Protein AF-A0A6A0GRH9-F1 (afdb_monomer_lite)

Secondary structure (DSSP, 8-state):
-PPP---TTS-------------------------SS---PEEEEEE--SB-TT-PBPPHHHHGGGPEEEEEEESS--TT--SSPPPPPPPHHHHHHHHHHHHHHT-----TT-TT---

Organism: Hyalella azteca (NCBI:txid294128)

Radius of gyration: 23.08 Å; chains: 1; bounding box: 55×37×60 Å

Foldseek 3Di:
DDDDDDDPVDDDDDDDDDDDDDDDDDDDDDDDDDDPDDDWDKDWDWDFDQADPVRDGDDCVVGVVRIDTFAIDTPDDDPVDGPPDDDDDDDPVVVVVLVVVCVVVVHDDDDPPPVPPDD

pLDDT: mean 77.91, std 14.98, range [30.14, 94.06]

Structure (mmCIF, N/CA/C/O backbone):
data_AF-A0A6A0GRH9-F1
#
_entry.id   AF-A0A6A0GRH9-F1
#
loop_
_atom_site.group_PDB
_atom_site.id
_atom_site.type_symbol
_atom_site.label_atom_id
_atom_site.label_alt_id
_atom_site.label_comp_id
_atom_site.label_asym_id
_atom_site.label_entity_id
_atom_site.label_seq_id
_atom_site.pdbx_PDB_ins_code
_atom_site.Cartn_x
_atom_site.Cartn_y
_atom_site.Cartn_z
_atom_site.occupancy
_atom_site.B_iso_or_equiv
_atom_site.auth_seq_id
_atom_site.auth_comp_id
_atom_site.auth_asym_id
_atom_site.auth_atom_id
_atom_site.pdbx_PDB_model_num
ATOM 1 N N . MET A 1 1 ? -30.351 -7.928 10.690 1.00 37.88 1 MET A N 1
ATOM 2 C CA . MET A 1 1 ? -29.432 -6.904 11.229 1.00 37.88 1 MET A CA 1
ATOM 3 C C . MET A 1 1 ? -29.734 -6.781 12.714 1.00 37.88 1 MET A C 1
ATOM 5 O O . MET A 1 1 ? -30.881 -6.512 13.039 1.00 37.88 1 MET A O 1
ATOM 9 N N . MET A 1 2 ? -28.786 -7.095 13.599 1.00 52.44 2 MET A N 1
ATOM 10 C CA . MET A 1 2 ? -28.968 -6.910 15.046 1.00 52.44 2 MET A CA 1
ATOM 11 C C . MET A 1 2 ? -28.495 -5.502 15.407 1.00 52.44 2 MET A C 1
ATOM 13 O O . MET A 1 2 ? -27.370 -5.138 15.073 1.00 52.44 2 MET A O 1
ATOM 17 N N . ALA A 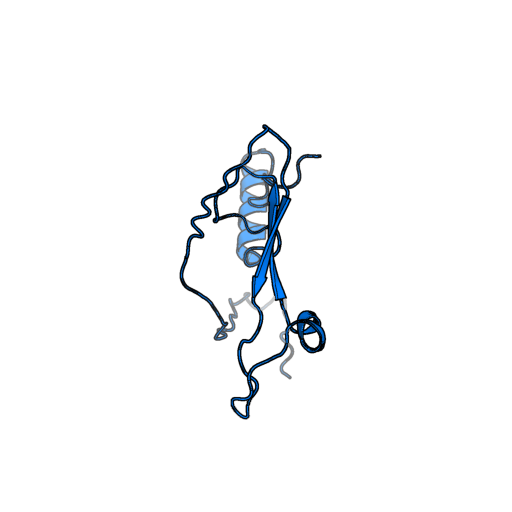1 3 ? -29.361 -4.710 16.036 1.00 66.44 3 ALA A N 1
ATOM 18 C CA . ALA A 1 3 ? -28.987 -3.431 16.626 1.00 66.44 3 ALA A CA 1
ATOM 19 C C . ALA A 1 3 ? -28.522 -3.679 18.065 1.00 66.44 3 ALA A C 1
ATOM 21 O O . ALA A 1 3 ? -29.178 -4.407 18.809 1.00 66.44 3 ALA A O 1
ATOM 22 N N . ILE A 1 4 ? -27.383 -3.100 18.439 1.00 77.88 4 ILE A N 1
ATOM 23 C CA . ILE A 1 4 ? -26.848 -3.175 19.800 1.00 77.88 4 ILE A CA 1
ATOM 24 C C . ILE A 1 4 ? -27.319 -1.921 20.540 1.00 77.88 4 ILE A C 1
ATOM 26 O O . ILE A 1 4 ? -27.151 -0.814 20.030 1.00 77.88 4 ILE A O 1
ATOM 30 N N . TYR A 1 5 ? -27.927 -2.097 21.714 1.00 75.50 5 TYR A N 1
ATOM 31 C CA . TYR A 1 5 ? -28.434 -1.009 22.551 1.00 75.50 5 TYR A CA 1
ATOM 32 C C . TYR A 1 5 ? -27.692 -1.003 23.889 1.00 75.50 5 TYR A C 1
ATOM 34 O O . TYR A 1 5 ? -27.514 -2.059 24.494 1.00 75.50 5 TYR A O 1
ATOM 42 N N . SER A 1 6 ? -27.262 0.177 24.336 1.00 80.25 6 SER A N 1
ATOM 43 C CA . SER A 1 6 ? -26.636 0.374 25.648 1.00 80.25 6 SER A CA 1
ATOM 44 C C . SER A 1 6 ? -27.658 0.953 26.630 1.00 80.25 6 SER A C 1
ATOM 46 O O . SER A 1 6 ? -28.493 1.773 26.248 1.00 80.25 6 SER A O 1
ATOM 48 N N . SER A 1 7 ? -27.616 0.520 27.888 1.00 84.06 7 SER A N 1
ATOM 49 C CA . SER A 1 7 ? -28.476 1.015 28.970 1.00 84.06 7 SER A CA 1
ATOM 50 C C . SER A 1 7 ? -27.679 1.115 30.265 1.00 84.06 7 SER A C 1
ATOM 52 O O . SER A 1 7 ? -26.839 0.256 30.514 1.00 84.06 7 SER A O 1
ATOM 54 N N . GLU A 1 8 ? -27.997 2.082 31.128 1.00 78.00 8 GLU A N 1
ATOM 55 C CA . GLU A 1 8 ? -27.267 2.346 32.385 1.00 78.00 8 GLU A CA 1
ATOM 56 C C . GLU A 1 8 ? -27.199 1.144 33.345 1.00 78.00 8 GLU A C 1
ATOM 58 O O . GLU A 1 8 ? -26.287 1.039 34.162 1.00 78.00 8 GLU A O 1
ATOM 63 N N . SER A 1 9 ? -28.145 0.209 33.239 1.00 79.25 9 SER A N 1
ATOM 64 C CA . SER A 1 9 ? -28.218 -1.001 34.061 1.00 79.25 9 SER A CA 1
ATOM 65 C C . SER A 1 9 ? -27.373 -2.174 33.545 1.00 79.25 9 SER A C 1
ATOM 67 O O . SER A 1 9 ? -27.315 -3.212 34.207 1.00 79.25 9 SER A O 1
ATOM 69 N N . VAL A 1 10 ? -26.718 -2.045 32.384 1.00 79.88 10 VAL A N 1
ATOM 70 C CA . VAL A 1 10 ? -25.959 -3.127 31.741 1.00 79.88 10 VAL A CA 1
ATOM 71 C C . VAL A 1 10 ? -24.519 -2.683 31.514 1.00 79.88 10 VAL A C 1
ATOM 73 O O . VAL A 1 10 ? -24.256 -1.626 30.951 1.00 79.88 10 VAL A O 1
ATOM 76 N N . LYS A 1 11 ? -23.570 -3.512 31.957 1.00 80.00 11 LYS A N 1
ATOM 77 C CA . LYS A 1 11 ? -22.143 -3.263 31.734 1.00 80.00 11 LYS A CA 1
ATOM 78 C C . LYS A 1 11 ? -21.806 -3.409 30.253 1.00 80.00 11 LYS A C 1
ATOM 80 O O . LYS A 1 11 ? -22.257 -4.356 29.610 1.00 80.00 11 LYS A O 1
ATOM 85 N N . GLU A 1 12 ? -20.971 -2.508 29.748 1.00 81.06 12 GLU A N 1
ATOM 86 C CA . GLU A 1 12 ? -20.422 -2.618 28.400 1.00 81.06 12 GLU A CA 1
ATOM 87 C C . GLU A 1 12 ? -19.617 -3.913 28.238 1.00 81.06 12 GLU A C 1
ATOM 89 O O . GLU A 1 12 ? -18.907 -4.352 29.148 1.00 81.06 12 GLU A O 1
ATOM 94 N N . VAL A 1 13 ? -19.739 -4.524 27.060 1.00 85.62 13 VAL A N 1
ATOM 95 C CA . VAL A 1 13 ? -19.015 -5.737 26.677 1.00 85.62 13 VAL A CA 1
ATOM 96 C C . VAL A 1 13 ? -18.233 -5.478 25.396 1.00 85.62 13 VAL A C 1
ATOM 98 O O . VAL A 1 13 ? -18.746 -4.867 24.458 1.00 85.62 13 VAL A O 1
ATOM 101 N N . ASP A 1 14 ? -16.989 -5.953 25.350 1.00 84.44 14 ASP A N 1
ATOM 102 C CA . ASP A 1 14 ? -16.162 -5.854 24.149 1.00 84.44 14 ASP A CA 1
ATOM 103 C C . ASP A 1 14 ? -16.725 -6.794 23.067 1.00 84.44 14 ASP A C 1
ATOM 105 O O . ASP A 1 14 ? -16.716 -8.018 23.214 1.00 84.44 14 ASP A O 1
ATOM 109 N N . LEU A 1 15 ? -17.192 -6.218 21.958 1.00 84.94 15 LEU A N 1
ATOM 110 C CA . LEU A 1 15 ? -17.623 -6.948 20.767 1.00 84.94 15 LEU A CA 1
ATOM 111 C C . LEU A 1 15 ? -16.652 -6.661 19.624 1.00 84.94 15 LEU A C 1
ATOM 113 O O . LEU A 1 15 ? -16.449 -5.510 19.239 1.00 84.94 15 LEU A O 1
ATOM 117 N N . THR A 1 16 ? -16.052 -7.714 19.069 1.00 88.81 16 THR A N 1
ATOM 118 C CA . THR A 1 16 ? -15.108 -7.613 17.952 1.00 88.81 16 THR A CA 1
ATOM 119 C C . THR A 1 16 ? -15.563 -8.471 16.778 1.00 88.81 16 THR A C 1
ATOM 121 O O . THR A 1 16 ? -16.228 -9.492 16.947 1.00 88.81 16 THR A O 1
ATOM 124 N N . ALA A 1 17 ? -15.209 -8.043 15.568 1.00 89.88 17 ALA A N 1
ATOM 125 C CA . ALA A 1 17 ? -15.397 -8.816 14.349 1.00 89.88 17 ALA A CA 1
ATOM 126 C C . ALA A 1 17 ? -14.024 -9.140 13.754 1.00 89.88 17 ALA A C 1
ATOM 128 O O . ALA A 1 17 ? -13.178 -8.255 13.627 1.00 89.88 17 ALA A O 1
ATOM 129 N N . SER A 1 18 ? -13.812 -10.402 13.384 1.00 91.19 18 SER A N 1
ATOM 130 C CA . SER A 1 18 ? -12.610 -10.832 12.671 1.00 91.19 18 SER A CA 1
ATOM 131 C C . SER A 1 18 ? -12.926 -10.986 11.189 1.00 91.19 18 SER A C 1
ATOM 133 O O . SER A 1 18 ? -13.896 -11.650 10.823 1.00 91.19 18 SER A O 1
ATOM 135 N N . VAL A 1 19 ? -12.120 -10.351 10.341 1.00 92.75 19 VAL A N 1
ATOM 136 C CA . VAL A 1 19 ? -12.266 -10.392 8.884 1.00 92.75 19 VAL A CA 1
ATOM 137 C C . VAL A 1 19 ? -10.927 -10.732 8.244 1.00 92.75 19 VAL A C 1
ATOM 139 O O . VAL A 1 19 ? -9.891 -10.173 8.604 1.00 92.75 19 VAL A O 1
ATOM 142 N N . SER A 1 20 ? -10.938 -11.639 7.271 1.00 94.06 20 SER A N 1
ATOM 143 C CA . SER A 1 20 ? -9.760 -11.905 6.448 1.00 94.06 20 SER A CA 1
ATOM 144 C C . SER A 1 20 ? -9.554 -10.749 5.471 1.00 94.06 20 SER A C 1
ATOM 146 O O . SER A 1 20 ? -10.459 -10.408 4.710 1.00 94.06 20 SER A O 1
ATOM 148 N N . ARG A 1 21 ? -8.366 -10.139 5.492 1.00 91.88 21 ARG A N 1
ATOM 149 C CA . ARG A 1 21 ? -7.994 -9.019 4.615 1.00 91.88 21 ARG A CA 1
ATOM 150 C C . ARG A 1 21 ? -6.800 -9.411 3.759 1.00 91.88 21 ARG A C 1
ATOM 152 O O . ARG A 1 21 ? -5.934 -10.164 4.200 1.00 91.88 21 ARG A O 1
ATOM 159 N N . LEU A 1 22 ? -6.769 -8.903 2.531 1.00 91.81 22 LEU A N 1
ATOM 160 C CA . LEU A 1 22 ? -5.621 -9.076 1.650 1.00 91.81 22 LEU A CA 1
ATOM 161 C C . LEU A 1 22 ? -4.416 -8.326 2.232 1.00 91.81 22 LEU A C 1
ATOM 163 O O . LEU A 1 22 ? -4.547 -7.178 2.648 1.00 91.81 22 LEU A O 1
ATOM 167 N N . SER A 1 23 ? -3.258 -8.978 2.238 1.00 89.00 23 SER A N 1
ATOM 168 C CA . SER A 1 23 ? -1.982 -8.405 2.662 1.00 89.00 23 SER A CA 1
ATOM 169 C C . SER A 1 23 ? -0.855 -8.940 1.775 1.00 89.00 23 SER A C 1
ATOM 171 O O . SER A 1 23 ? -1.048 -9.908 1.034 1.00 89.00 23 SER A O 1
ATOM 173 N N . HIS A 1 24 ? 0.313 -8.306 1.834 1.00 88.25 24 HIS A N 1
ATOM 174 C CA . HIS A 1 24 ? 1.519 -8.724 1.129 1.00 88.25 24 HIS A CA 1
ATOM 175 C C . HIS A 1 24 ? 2.724 -8.736 2.077 1.00 88.25 24 HIS A C 1
ATOM 177 O O . HIS A 1 24 ? 2.739 -8.044 3.090 1.00 88.25 24 HIS A O 1
ATOM 183 N N . ASN A 1 25 ? 3.753 -9.509 1.724 1.00 88.81 25 ASN A N 1
ATOM 184 C CA . ASN A 1 25 ? 5.041 -9.452 2.415 1.00 88.81 25 ASN A CA 1
ATOM 185 C C . ASN A 1 25 ? 5.805 -8.186 2.020 1.00 88.81 25 ASN A C 1
ATOM 187 O O . ASN A 1 25 ? 5.614 -7.653 0.922 1.00 88.81 25 ASN A O 1
ATOM 191 N N . ASP A 1 26 ? 6.718 -7.752 2.880 1.00 88.12 26 ASP A N 1
ATOM 192 C CA . ASP A 1 26 ? 7.599 -6.628 2.585 1.00 88.12 26 ASP A CA 1
ATOM 193 C C . ASP A 1 26 ? 8.534 -6.950 1.411 1.00 88.12 26 ASP A C 1
ATOM 195 O O . ASP A 1 26 ? 9.124 -8.030 1.321 1.00 88.12 26 ASP A O 1
ATOM 199 N N . PHE A 1 27 ? 8.700 -5.984 0.510 1.00 84.69 27 PHE A N 1
ATOM 200 C CA . PHE A 1 27 ? 9.629 -6.064 -0.615 1.00 84.69 27 PHE A CA 1
ATOM 201 C C . PHE A 1 27 ? 10.365 -4.732 -0.812 1.00 84.69 27 PHE A C 1
ATOM 203 O O . PHE A 1 27 ? 9.986 -3.690 -0.280 1.00 84.69 27 PHE A O 1
ATOM 210 N N . THR A 1 28 ? 11.468 -4.754 -1.564 1.00 83.12 28 THR A N 1
ATOM 211 C CA . THR A 1 28 ? 12.292 -3.562 -1.822 1.00 83.12 28 THR A CA 1
ATOM 212 C C . THR A 1 28 ? 12.692 -3.479 -3.286 1.00 83.12 28 THR A C 1
ATOM 214 O O . THR A 1 28 ? 13.249 -4.428 -3.840 1.00 83.12 28 THR A O 1
ATOM 217 N N . TYR A 1 29 ? 12.486 -2.310 -3.890 1.00 81.81 29 TYR A N 1
ATOM 218 C CA . TYR A 1 29 ? 12.960 -2.015 -5.237 1.00 81.81 29 TYR A CA 1
ATOM 219 C C . TYR A 1 29 ? 14.416 -1.552 -5.224 1.00 81.81 29 TYR A C 1
ATOM 221 O O . TYR A 1 29 ? 14.815 -0.706 -4.424 1.00 81.81 29 TYR A O 1
ATOM 229 N N . LYS A 1 30 ? 15.224 -2.094 -6.137 1.00 83.44 30 LYS A N 1
ATOM 230 C CA . LYS A 1 30 ? 16.622 -1.693 -6.332 1.00 83.44 30 LYS A CA 1
ATOM 231 C C . LYS A 1 30 ? 16.775 -1.074 -7.716 1.00 83.44 30 LYS A C 1
ATOM 233 O O . LYS A 1 30 ? 16.913 -1.793 -8.703 1.00 83.44 30 LYS A O 1
ATOM 238 N N . PHE A 1 31 ? 16.767 0.254 -7.781 1.00 79.06 31 PHE A N 1
ATOM 239 C CA . PHE A 1 31 ? 16.966 0.995 -9.027 1.00 79.06 31 PHE A CA 1
ATOM 240 C C . PHE A 1 31 ? 18.440 1.367 -9.205 1.00 79.06 31 PHE A C 1
ATOM 242 O O . PHE A 1 31 ? 19.076 1.885 -8.289 1.00 79.06 31 PHE A O 1
ATOM 249 N N . LYS A 1 32 ? 18.982 1.125 -10.401 1.00 82.69 32 LYS A N 1
ATOM 250 C CA . LYS A 1 32 ? 20.290 1.639 -10.823 1.00 82.69 32 LYS A CA 1
ATOM 251 C C . LYS A 1 32 ? 20.048 2.725 -11.867 1.00 82.69 32 LYS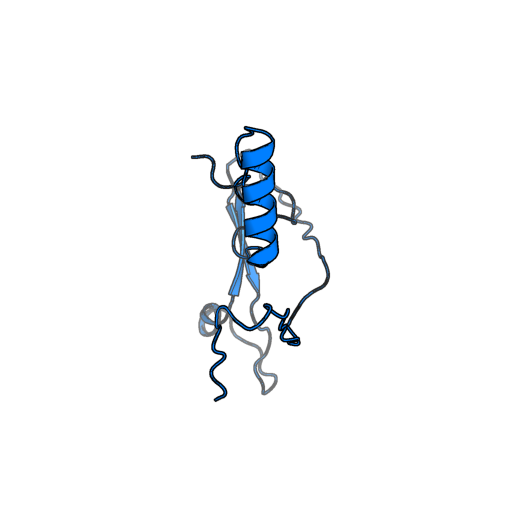 A C 1
ATOM 253 O O . LYS A 1 32 ? 19.827 2.407 -13.030 1.00 82.69 32 LYS A O 1
ATOM 258 N N . ILE A 1 33 ? 20.054 3.984 -11.436 1.00 78.44 33 ILE A N 1
ATOM 259 C CA . ILE A 1 33 ? 19.854 5.151 -12.304 1.00 78.44 33 ILE A CA 1
ATOM 260 C C . ILE A 1 33 ? 21.225 5.784 -12.547 1.00 78.44 33 ILE A C 1
ATOM 262 O O . ILE A 1 33 ? 21.947 6.067 -11.594 1.00 78.44 33 ILE A O 1
ATOM 266 N N . LYS A 1 34 ? 21.597 5.966 -13.816 1.00 80.75 34 LYS A N 1
ATOM 267 C CA . LYS A 1 34 ? 22.791 6.712 -14.226 1.00 80.75 34 LYS A CA 1
ATOM 268 C C . LYS A 1 34 ? 22.326 7.953 -14.979 1.00 80.75 34 LYS A C 1
ATOM 270 O O . LYS A 1 34 ? 21.565 7.813 -15.931 1.00 80.75 34 LYS A O 1
ATOM 275 N N . GLY A 1 35 ? 22.763 9.125 -14.536 1.00 74.75 35 GLY A N 1
ATOM 276 C CA . GLY A 1 35 ? 22.582 10.393 -15.239 1.00 74.75 35 GLY A CA 1
ATOM 277 C C . GLY A 1 35 ? 23.946 10.992 -15.560 1.00 74.75 35 GLY A C 1
ATOM 278 O O . GLY A 1 35 ? 24.904 10.754 -14.825 1.00 74.75 35 GLY A O 1
ATOM 279 N N . GLU A 1 36 ? 24.042 11.729 -16.661 1.00 76.81 36 GLU A N 1
ATOM 280 C CA . GLU A 1 36 ? 25.262 12.462 -17.036 1.00 76.81 36 GLU A CA 1
ATOM 281 C C . GLU A 1 36 ? 25.397 13.785 -16.260 1.00 76.81 36 GLU A C 1
ATOM 283 O O . GLU A 1 36 ? 26.498 14.308 -16.118 1.00 76.81 36 GLU A O 1
ATOM 288 N N . VAL A 1 37 ? 24.285 14.290 -15.712 1.00 76.19 37 VAL A N 1
ATOM 289 C CA . VAL A 1 37 ? 24.182 15.545 -14.954 1.00 76.19 37 VAL A CA 1
ATOM 290 C C . VAL A 1 37 ? 23.359 15.303 -13.682 1.00 76.19 37 VAL A C 1
ATOM 292 O O . VAL A 1 37 ? 22.447 14.471 -13.674 1.00 76.19 37 VAL A O 1
ATOM 295 N N . GLU A 1 38 ? 23.683 16.005 -12.592 1.00 74.94 38 GLU A N 1
ATOM 296 C CA . GLU A 1 38 ? 22.878 15.982 -11.367 1.00 74.94 38 GLU A CA 1
ATOM 297 C C . GLU A 1 38 ? 21.608 16.826 -11.535 1.00 74.94 38 GLU A C 1
ATOM 299 O O . GLU A 1 38 ? 21.649 18.053 -11.497 1.00 74.94 38 GLU A O 1
ATOM 304 N N . GLU A 1 39 ? 20.464 16.158 -11.684 1.00 77.31 39 GLU A N 1
ATOM 305 C CA . GLU A 1 39 ? 19.153 16.801 -11.785 1.00 77.31 39 GLU A CA 1
ATOM 306 C C . GLU A 1 39 ? 18.109 16.138 -10.877 1.00 77.31 39 GLU A C 1
ATOM 308 O O . GLU A 1 39 ? 18.216 14.973 -10.476 1.00 77.31 39 GLU A O 1
ATOM 313 N N . HIS A 1 40 ? 17.053 16.890 -10.558 1.00 76.94 40 HIS A N 1
ATOM 314 C CA . HIS A 1 40 ? 15.913 16.371 -9.812 1.00 76.94 40 HIS A CA 1
ATOM 315 C C . HIS A 1 40 ? 15.072 15.433 -10.684 1.00 76.94 40 HIS A C 1
ATOM 317 O O . HIS A 1 40 ? 14.331 15.872 -11.559 1.00 76.94 40 HIS A O 1
ATOM 323 N N . ALA A 1 41 ? 15.121 14.135 -10.382 1.00 78.44 41 ALA A N 1
ATOM 324 C CA . ALA A 1 41 ? 14.292 13.128 -11.034 1.00 78.44 41 ALA A CA 1
ATOM 325 C C . ALA A 1 41 ? 13.096 12.709 -10.163 1.00 78.44 41 ALA A C 1
ATOM 327 O O . ALA A 1 41 ? 13.222 12.492 -8.951 1.00 78.44 41 ALA A O 1
ATOM 328 N N . VAL A 1 42 ? 11.940 12.538 -10.809 1.00 84.56 42 VAL A N 1
ATOM 329 C CA . VAL A 1 42 ? 10.767 11.870 -10.231 1.00 84.56 42 VAL A CA 1
ATOM 330 C C . VAL A 1 42 ? 10.719 10.451 -10.770 1.00 84.56 42 VAL A C 1
ATOM 332 O O . VAL A 1 42 ? 10.592 10.243 -11.975 1.00 84.56 42 VAL A O 1
ATOM 335 N N . VAL A 1 43 ? 10.769 9.475 -9.873 1.00 84.69 43 VAL A N 1
ATOM 336 C CA . VAL A 1 43 ? 10.553 8.071 -10.214 1.00 84.69 43 VAL A CA 1
ATOM 337 C C . VAL A 1 43 ? 9.073 7.768 -10.021 1.00 84.69 43 VAL A C 1
ATOM 339 O O . VAL A 1 43 ? 8.519 8.018 -8.949 1.00 84.69 43 VAL A O 1
ATOM 342 N N . ARG A 1 44 ? 8.431 7.254 -11.075 1.00 89.19 44 ARG A N 1
ATOM 343 C CA . ARG A 1 44 ? 7.058 6.741 -11.036 1.00 89.19 44 ARG A CA 1
ATOM 344 C C . ARG A 1 44 ? 7.065 5.283 -11.429 1.00 89.19 44 ARG A C 1
ATOM 346 O O . ARG A 1 44 ? 7.649 4.919 -12.449 1.00 89.19 44 ARG A O 1
ATOM 353 N N . MET A 1 45 ? 6.404 4.468 -10.631 1.00 88.00 45 MET A N 1
ATOM 354 C CA . MET A 1 45 ? 6.368 3.034 -10.822 1.00 88.00 45 MET A CA 1
ATOM 355 C C . MET A 1 45 ? 4.930 2.567 -10.958 1.00 88.00 45 MET A C 1
ATOM 357 O O . MET A 1 45 ? 4.065 2.934 -10.166 1.00 88.00 45 MET A O 1
ATOM 361 N N . PHE A 1 46 ? 4.704 1.727 -11.962 1.00 90.62 46 PHE A N 1
ATOM 362 C CA . PHE A 1 46 ? 3.396 1.199 -12.308 1.00 90.62 46 PHE A CA 1
ATOM 363 C C . PHE A 1 46 ? 3.450 -0.324 -12.372 1.00 90.62 46 PHE A C 1
ATOM 365 O O . PHE A 1 46 ? 4.404 -0.892 -12.906 1.00 90.62 46 PHE A O 1
ATOM 372 N N . LEU A 1 47 ? 2.411 -0.979 -11.863 1.00 90.12 47 LEU A N 1
ATOM 373 C CA . LEU A 1 47 ? 2.173 -2.400 -12.072 1.00 90.12 47 LEU A CA 1
ATOM 374 C C . LEU A 1 47 ? 1.150 -2.552 -13.196 1.00 90.12 47 LEU A C 1
ATOM 376 O O . LEU A 1 47 ? -0.009 -2.173 -13.052 1.00 90.12 47 LEU A O 1
ATOM 380 N N . CYS A 1 48 ? 1.593 -3.105 -14.321 1.00 89.69 48 CYS A N 1
ATOM 381 C CA . CYS A 1 48 ? 0.755 -3.357 -15.486 1.00 89.69 48 CYS A CA 1
ATOM 382 C C . CYS A 1 48 ? 0.533 -4.863 -15.653 1.00 89.69 48 CYS A C 1
ATOM 384 O O . CYS A 1 48 ? 1.484 -5.640 -15.508 1.00 89.69 48 CYS A O 1
ATOM 386 N N . PRO A 1 49 ? -0.680 -5.307 -16.013 1.00 89.44 49 PRO A N 1
ATOM 387 C CA . PRO A 1 49 ? -0.891 -6.704 -16.340 1.00 89.44 49 PRO A CA 1
ATOM 388 C C . PRO A 1 49 ? -0.126 -7.053 -17.626 1.00 89.44 49 PRO A C 1
ATOM 390 O O . PRO A 1 49 ? -0.055 -6.260 -18.564 1.00 89.44 49 PRO A O 1
ATOM 393 N N . ARG A 1 50 ? 0.469 -8.250 -17.681 1.00 87.81 50 ARG A N 1
ATOM 394 C CA . ARG A 1 50 ? 1.239 -8.710 -18.853 1.00 87.81 50 ARG A CA 1
ATOM 395 C C . ARG A 1 50 ? 0.366 -9.413 -19.891 1.00 87.81 50 ARG A C 1
ATOM 397 O O . ARG A 1 50 ? 0.634 -9.309 -21.089 1.00 87.81 50 ARG A O 1
ATOM 404 N N . ARG A 1 51 ? -0.629 -10.158 -19.414 1.00 89.75 51 ARG A N 1
ATOM 405 C CA . ARG A 1 51 ? -1.556 -10.961 -20.212 1.00 89.75 51 ARG A CA 1
ATOM 406 C C . ARG A 1 51 ? -2.985 -10.739 -19.737 1.00 89.75 51 ARG A C 1
ATOM 408 O O . ARG A 1 51 ? -3.191 -10.413 -18.566 1.00 89.75 51 ARG A O 1
ATOM 415 N N . ASP A 1 52 ? -3.937 -10.918 -20.641 1.00 86.06 52 ASP A N 1
ATOM 416 C CA . ASP A 1 52 ? -5.355 -11.000 -20.300 1.00 86.06 52 ASP A CA 1
ATOM 417 C C . ASP A 1 52 ? -5.743 -12.399 -19.781 1.00 86.06 52 ASP A C 1
ATOM 419 O O . ASP A 1 52 ? -4.903 -13.296 -19.656 1.00 86.06 52 ASP A O 1
ATOM 423 N N . SER A 1 53 ? -7.030 -12.591 -19.476 1.00 89.06 53 SER A N 1
ATOM 424 C CA . SER A 1 53 ? -7.579 -13.877 -19.023 1.00 89.06 53 SER A CA 1
ATOM 425 C C . SER A 1 53 ? -7.434 -15.006 -20.049 1.00 89.06 53 SER A C 1
ATOM 427 O O . SER A 1 53 ? -7.459 -16.173 -19.672 1.00 89.06 53 SER A O 1
ATOM 429 N N . ASN A 1 54 ? -7.277 -14.665 -21.330 1.00 90.31 54 ASN A N 1
ATOM 430 C CA . ASN A 1 54 ? -7.143 -15.601 -22.444 1.00 90.31 54 ASN A CA 1
ATOM 431 C C . ASN A 1 54 ? -5.668 -15.886 -22.784 1.00 90.31 54 ASN A C 1
ATOM 433 O O . ASN A 1 54 ? -5.376 -16.643 -23.707 1.00 90.31 54 ASN A O 1
ATOM 437 N N . GLY A 1 55 ? -4.723 -15.288 -22.047 1.00 86.75 55 GLY A N 1
ATOM 438 C CA . GLY A 1 55 ? -3.286 -15.439 -22.261 1.00 86.75 55 GLY A CA 1
ATOM 439 C C . GLY A 1 55 ? -2.711 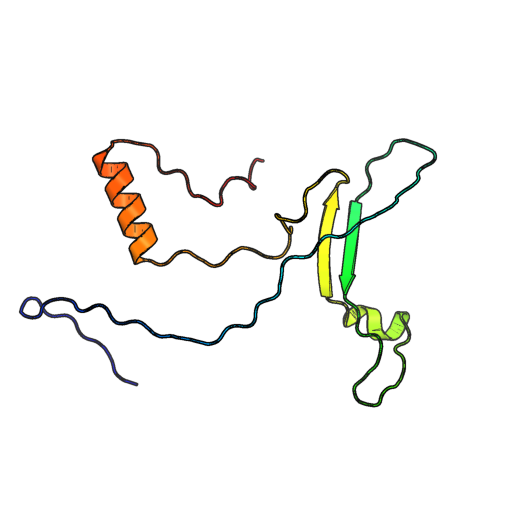-14.548 -23.366 1.00 86.75 55 GLY A C 1
ATOM 440 O O . GLY A 1 55 ? -1.517 -14.655 -23.663 1.00 86.75 55 GLY A O 1
ATOM 441 N N . ILE A 1 56 ? -3.510 -13.650 -23.945 1.00 87.12 56 ILE A N 1
ATOM 442 C CA . ILE A 1 56 ? -3.068 -12.717 -24.980 1.00 87.12 56 ILE A CA 1
ATOM 443 C C . ILE A 1 56 ? -2.196 -11.647 -24.331 1.00 87.12 56 ILE A C 1
ATOM 445 O O . ILE A 1 56 ? -2.511 -11.091 -23.278 1.00 87.12 56 ILE A O 1
ATOM 449 N N . ILE A 1 57 ? -1.058 -11.374 -24.961 1.00 87.81 57 ILE A N 1
ATOM 450 C CA . ILE A 1 57 ? -0.120 -10.349 -24.520 1.00 87.81 57 ILE A CA 1
ATOM 451 C C . ILE A 1 57 ? -0.726 -8.965 -24.748 1.00 87.81 57 ILE A C 1
ATOM 453 O O . ILE A 1 57 ? -1.116 -8.628 -25.863 1.00 87.81 57 ILE A O 1
ATOM 457 N N . TYR A 1 58 ? -0.725 -8.137 -23.705 1.00 84.31 58 TYR A N 1
ATOM 458 C CA . TYR A 1 58 ? -1.151 -6.752 -23.839 1.00 84.31 58 TYR A CA 1
ATOM 459 C C . TYR A 1 58 ? -0.148 -5.907 -24.631 1.00 84.31 58 TYR A C 1
ATOM 461 O O . TYR A 1 58 ? 1.062 -5.950 -24.382 1.00 84.31 58 TYR A O 1
ATOM 469 N N . ILE A 1 59 ? -0.685 -5.105 -25.551 1.00 85.12 59 ILE A N 1
ATOM 470 C CA . ILE A 1 59 ? 0.018 -4.017 -26.232 1.00 85.12 59 ILE A CA 1
ATOM 471 C C . ILE A 1 59 ? -0.054 -2.782 -25.326 1.00 85.12 59 ILE A C 1
ATOM 473 O O . ILE A 1 59 ? -1.111 -2.470 -24.776 1.00 85.12 59 ILE A O 1
ATOM 477 N N . PHE A 1 60 ? 1.077 -2.094 -25.143 1.00 82.81 60 PHE A N 1
ATOM 478 C CA . PHE A 1 60 ? 1.202 -1.009 -24.164 1.00 82.81 60 PHE A CA 1
ATOM 479 C C . PHE A 1 60 ? 0.199 0.1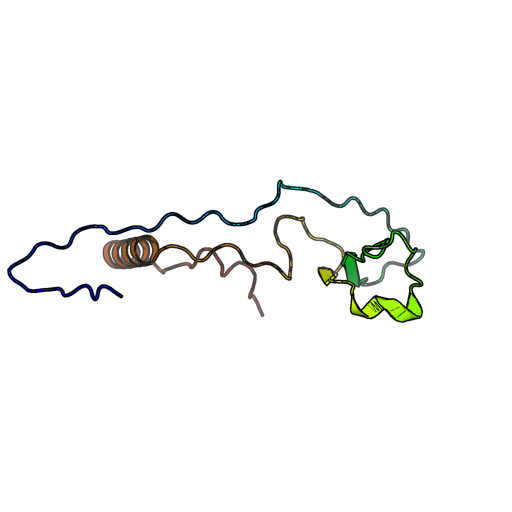32 -24.398 1.00 82.81 60 PHE A C 1
ATOM 481 O O . PHE A 1 60 ? -0.504 0.522 -23.468 1.00 82.81 60 PHE A O 1
ATOM 488 N N . GLU A 1 61 ? 0.075 0.617 -25.636 1.00 85.19 61 GLU A N 1
ATOM 489 C CA . GLU A 1 61 ? -0.783 1.765 -25.972 1.00 85.19 61 GLU A CA 1
ATOM 490 C C . GLU A 1 61 ? -2.261 1.543 -25.636 1.00 85.19 61 GLU A C 1
ATOM 492 O O . GLU A 1 61 ? -2.928 2.420 -25.088 1.00 85.19 61 GLU A O 1
ATOM 497 N N . GLU A 1 62 ? -2.769 0.341 -25.891 1.00 81.88 62 GLU A N 1
ATOM 498 C CA . GLU A 1 62 ? -4.184 0.018 -25.700 1.00 81.88 62 GLU A CA 1
ATOM 499 C C . GLU A 1 62 ? -4.551 -0.219 -24.231 1.00 81.88 62 GLU A C 1
ATOM 501 O O . GLU A 1 62 ? -5.720 -0.141 -23.849 1.00 81.88 62 GLU A O 1
ATOM 506 N N . LYS A 1 63 ? -3.565 -0.581 -23.401 1.00 81.88 63 LYS A N 1
ATOM 507 C CA . LYS A 1 63 ? -3.805 -1.160 -22.068 1.00 81.88 63 LYS A CA 1
ATOM 508 C C . LYS A 1 63 ? -3.039 -0.467 -20.952 1.00 81.88 63 LYS A C 1
ATOM 510 O O . LYS A 1 63 ? -3.161 -0.877 -19.801 1.00 81.88 63 LYS A O 1
ATOM 515 N N . ARG A 1 64 ? -2.346 0.639 -21.248 1.00 85.31 64 ARG A N 1
ATOM 516 C CA . ARG A 1 64 ? -1.734 1.530 -20.246 1.00 85.31 64 ARG A CA 1
ATOM 517 C C . ARG A 1 64 ? -2.720 1.997 -19.170 1.00 85.31 64 ARG A C 1
ATOM 519 O O . ARG A 1 64 ? -2.314 2.268 -18.048 1.00 85.31 64 ARG A O 1
ATOM 526 N N . TRP A 1 65 ? -4.014 2.057 -19.495 1.00 87.19 65 TRP A N 1
ATOM 527 C CA . TRP A 1 65 ? -5.078 2.433 -18.557 1.00 87.19 65 TRP A CA 1
ATOM 528 C C . TRP A 1 65 ? -5.358 1.375 -17.479 1.00 87.19 65 TRP A C 1
ATOM 530 O O . TRP A 1 65 ? -5.977 1.679 -16.467 1.00 87.19 65 TRP A O 1
ATOM 540 N N . ASN A 1 66 ? -4.883 0.143 -17.680 1.00 87.62 66 ASN A N 1
ATOM 541 C CA . ASN A 1 66 ? -5.020 -0.952 -16.720 1.00 87.62 66 ASN A CA 1
ATOM 542 C C . ASN A 1 66 ? -3.838 -1.036 -15.747 1.00 87.62 66 ASN A C 1
ATOM 544 O O . ASN A 1 66 ? -3.770 -1.962 -14.941 1.00 87.62 66 ASN A O 1
ATOM 548 N N . CYS A 1 67 ? -2.873 -0.124 -15.854 1.00 90.62 67 CYS A N 1
ATOM 549 C CA . CYS A 1 67 ? -1.747 -0.070 -14.942 1.00 90.62 67 CYS A CA 1
ATOM 550 C C . CYS A 1 67 ? -2.146 0.656 -13.656 1.00 90.62 67 CYS A C 1
ATOM 552 O O . CYS A 1 67 ? -2.738 1.732 -13.707 1.00 90.62 67 CYS A O 1
ATOM 554 N N . ILE A 1 68 ? -1.769 0.097 -12.510 1.00 91.56 68 ILE A N 1
ATOM 555 C CA . ILE A 1 68 ? -1.946 0.744 -11.208 1.00 91.56 68 ILE A CA 1
ATOM 556 C C . ILE A 1 68 ? -0.641 1.420 -10.788 1.00 91.56 68 ILE A C 1
ATOM 558 O O . ILE A 1 68 ? 0.441 0.862 -10.976 1.00 91.56 68 ILE A O 1
ATOM 562 N N . GLU A 1 69 ? -0.726 2.637 -10.254 1.00 90.44 69 GLU A N 1
ATOM 563 C CA . GLU A 1 69 ? 0.444 3.335 -9.719 1.00 90.44 69 GLU A CA 1
ATOM 564 C C . GLU A 1 69 ? 0.826 2.711 -8.373 1.00 90.44 69 GLU A C 1
ATOM 566 O O . GLU A 1 69 ? -0.011 2.559 -7.486 1.00 90.44 69 GLU A O 1
ATOM 571 N N . MET A 1 70 ? 2.092 2.325 -8.242 1.00 88.19 70 MET A N 1
ATOM 572 C CA . MET A 1 70 ? 2.625 1.664 -7.050 1.00 88.19 70 MET A CA 1
ATOM 573 C C . MET A 1 70 ? 3.396 2.639 -6.165 1.00 88.19 70 MET A C 1
ATOM 575 O O . MET A 1 70 ? 3.315 2.565 -4.941 1.00 88.19 70 MET A O 1
ATOM 579 N N . GLU A 1 71 ? 4.156 3.552 -6.777 1.00 85.06 71 GLU A N 1
ATOM 580 C CA . GLU A 1 71 ? 4.978 4.505 -6.038 1.00 85.06 71 GLU A CA 1
ATOM 581 C C . GLU A 1 71 ? 5.326 5.732 -6.885 1.00 85.06 71 GLU A C 1
ATOM 583 O O . GLU A 1 71 ? 5.570 5.628 -8.092 1.00 85.06 71 GLU A O 1
ATOM 588 N N . LYS A 1 72 ? 5.412 6.887 -6.222 1.00 86.94 72 LYS A N 1
ATOM 589 C CA . LYS A 1 72 ? 5.886 8.142 -6.800 1.00 86.94 72 LYS A CA 1
ATOM 590 C C . LYS A 1 72 ? 6.782 8.864 -5.804 1.00 86.94 72 LYS A C 1
ATOM 592 O O . LYS A 1 72 ? 6.331 9.280 -4.739 1.00 86.94 72 LYS A O 1
ATOM 597 N N . PHE A 1 73 ? 8.047 9.069 -6.158 1.00 80.56 73 PHE A N 1
ATOM 598 C CA . PHE A 1 73 ? 8.992 9.744 -5.268 1.00 80.56 73 PHE A CA 1
ATOM 599 C C . PHE A 1 73 ? 10.034 10.577 -6.013 1.00 80.56 73 PHE A C 1
ATOM 601 O O . PHE A 1 73 ? 10.401 10.292 -7.153 1.00 80.56 73 PHE A O 1
ATOM 608 N N . TRP A 1 74 ? 10.541 11.605 -5.333 1.00 79.00 74 TRP A N 1
ATOM 609 C CA . TRP A 1 74 ? 11.769 12.298 -5.720 1.00 79.00 74 TRP A CA 1
ATOM 610 C C . TRP A 1 74 ? 12.970 11.480 -5.254 1.00 79.00 74 TRP A C 1
ATOM 612 O O . TRP A 1 74 ? 12.963 10.968 -4.132 1.00 79.00 74 TRP A O 1
ATOM 622 N N . ALA A 1 75 ? 13.985 11.323 -6.103 1.00 65.94 75 ALA A N 1
ATOM 623 C CA . ALA A 1 75 ? 15.121 10.443 -5.838 1.00 65.94 75 ALA A CA 1
ATOM 624 C C . ALA A 1 75 ? 15.872 10.807 -4.531 1.00 65.94 75 ALA A C 1
ATOM 626 O O . ALA A 1 75 ? 16.691 11.721 -4.525 1.00 65.94 75 ALA A O 1
ATOM 627 N N . LYS A 1 76 ? 15.529 10.089 -3.438 1.00 53.38 76 LYS A N 1
ATOM 628 C CA . LYS A 1 76 ? 16.227 9.802 -2.154 1.00 53.38 76 LYS A CA 1
ATOM 629 C C . LYS A 1 76 ? 15.180 9.380 -1.083 1.00 53.38 76 LYS A C 1
ATOM 631 O O . LYS A 1 76 ? 14.906 10.149 -0.166 1.00 53.38 76 LYS A O 1
ATOM 636 N N . ARG A 1 77 ? 14.552 8.188 -1.163 1.00 49.53 77 ARG A N 1
ATOM 637 C CA . ARG A 1 77 ? 13.618 7.685 -0.111 1.00 49.53 77 ARG A CA 1
ATOM 638 C C . ARG A 1 77 ? 13.723 6.169 0.152 1.00 49.53 77 ARG A C 1
ATOM 640 O O . ARG A 1 77 ? 14.189 5.425 -0.704 1.00 49.53 77 ARG A O 1
ATOM 647 N N . LYS A 1 78 ? 13.327 5.739 1.364 1.00 50.47 78 LYS A N 1
ATOM 648 C CA . LYS A 1 78 ? 13.234 4.332 1.824 1.00 50.47 78 LYS A CA 1
ATOM 649 C C . LYS A 1 78 ? 11.821 3.768 1.572 1.00 50.47 78 LYS A C 1
ATOM 651 O O . LYS A 1 78 ? 10.850 4.496 1.748 1.00 50.47 78 LYS A O 1
ATOM 656 N N . SER A 1 79 ? 11.724 2.475 1.247 1.00 51.22 79 SER A N 1
ATOM 657 C CA . SER A 1 79 ? 10.511 1.769 0.778 1.00 51.22 79 SER A CA 1
ATOM 658 C C . SER A 1 79 ? 9.378 1.587 1.796 1.00 51.22 79 SER A C 1
ATOM 660 O O . SER A 1 79 ? 8.280 1.214 1.406 1.00 51.22 79 SER A O 1
ATOM 662 N N . SER A 1 80 ? 9.606 1.843 3.088 1.00 54.88 80 SER A N 1
ATOM 663 C CA . SER A 1 80 ? 8.576 1.710 4.134 1.00 54.88 80 SER A CA 1
ATOM 664 C C . SER A 1 80 ? 7.515 2.819 4.101 1.00 54.88 80 SER A C 1
ATOM 666 O O . SER A 1 80 ? 6.578 2.795 4.889 1.00 54.88 80 SER A O 1
ATOM 668 N N . TYR A 1 81 ? 7.674 3.805 3.218 1.00 56.69 81 TYR A N 1
ATOM 669 C CA . TYR A 1 81 ? 6.760 4.930 3.060 1.00 56.69 81 TYR A CA 1
ATOM 670 C C . TYR A 1 81 ? 6.359 5.056 1.592 1.00 56.69 81 TYR A C 1
ATOM 672 O O . TYR A 1 81 ? 6.929 5.867 0.857 1.00 56.69 81 TYR A O 1
ATOM 680 N N . SER A 1 82 ? 5.378 4.259 1.165 1.00 62.22 82 SER A N 1
ATOM 681 C CA . SER A 1 82 ? 4.724 4.504 -0.121 1.00 62.22 82 SER A CA 1
ATOM 682 C C . SER A 1 82 ? 3.987 5.838 -0.059 1.00 62.22 82 SER A C 1
ATOM 684 O O . SER A 1 82 ? 3.388 6.192 0.952 1.00 62.22 82 SER A O 1
ATOM 686 N N . SER A 1 83 ? 4.027 6.597 -1.148 1.00 69.56 83 SER A N 1
ATOM 687 C CA . SER A 1 83 ? 3.233 7.821 -1.287 1.00 69.56 83 SER A CA 1
ATOM 688 C C . SER A 1 83 ? 1.752 7.550 -1.575 1.00 69.56 83 SER A C 1
ATOM 690 O O . SER A 1 83 ? 1.000 8.503 -1.754 1.00 69.56 83 SER A O 1
ATOM 692 N N . ILE A 1 84 ? 1.365 6.281 -1.735 1.00 74.00 84 ILE A N 1
ATOM 693 C CA . ILE A 1 84 ? 0.051 5.874 -2.255 1.00 74.00 84 ILE A CA 1
ATOM 694 C C . ILE A 1 84 ? -0.729 5.056 -1.230 1.00 74.00 84 ILE A C 1
ATOM 696 O O . ILE A 1 84 ? -1.945 5.195 -1.142 1.00 74.00 84 ILE A O 1
ATOM 700 N N . THR A 1 85 ? -0.052 4.198 -0.469 1.00 77.62 85 THR A N 1
ATOM 701 C CA . THR A 1 85 ? -0.704 3.344 0.526 1.00 77.62 85 THR A CA 1
ATOM 702 C C . THR A 1 85 ? -0.495 3.903 1.923 1.00 77.62 85 THR A C 1
ATOM 704 O O . THR A 1 85 ? 0.648 4.029 2.367 1.00 77.62 85 THR A O 1
ATOM 707 N N . ASP A 1 86 ? -1.593 4.163 2.622 1.00 80.12 86 ASP A N 1
ATOM 708 C CA . ASP A 1 86 ? -1.584 4.507 4.040 1.00 80.12 86 ASP A CA 1
ATOM 709 C C . ASP A 1 86 ? -1.728 3.243 4.903 1.00 80.12 86 ASP A C 1
ATOM 711 O O . ASP A 1 86 ? -2.375 2.277 4.483 1.00 80.12 86 ASP A O 1
ATOM 715 N N . PRO A 1 87 ? -1.129 3.219 6.107 1.00 83.38 87 PRO A N 1
ATOM 716 C CA . PRO A 1 87 ? -1.298 2.109 7.032 1.00 83.38 87 PRO A CA 1
ATOM 717 C C . PRO A 1 87 ? -2.737 2.030 7.555 1.00 83.38 87 PRO A C 1
ATOM 719 O O . PRO A 1 87 ? -3.499 3.000 7.513 1.00 83.38 87 PRO A O 1
ATOM 722 N N . ASP A 1 88 ? -3.086 0.867 8.101 1.00 83.06 88 ASP A N 1
ATOM 723 C CA . ASP A 1 88 ? -4.393 0.645 8.709 1.00 83.06 88 ASP A CA 1
ATOM 724 C C . ASP A 1 88 ? -4.687 1.641 9.837 1.00 83.06 88 ASP A C 1
ATOM 726 O O . ASP A 1 88 ? -3.825 1.985 10.652 1.00 83.06 88 ASP A O 1
ATOM 730 N N . VAL A 1 89 ? -5.945 2.079 9.893 1.00 85.75 89 VAL A N 1
ATOM 731 C CA . VAL A 1 89 ? -6.413 3.020 10.911 1.00 85.75 89 VAL A CA 1
ATOM 732 C C . VAL A 1 89 ? -6.372 2.337 12.285 1.00 85.75 89 VAL A C 1
ATOM 734 O O . VAL A 1 89 ? -6.887 1.222 12.425 1.00 85.75 89 VAL A O 1
ATOM 737 N N . PRO A 1 90 ? -5.794 2.980 13.316 1.00 86.88 90 PRO A N 1
ATOM 738 C CA . PRO A 1 90 ? -5.811 2.442 14.671 1.00 86.88 90 PRO A CA 1
ATOM 739 C C . PRO A 1 90 ? -7.246 2.287 15.189 1.00 86.88 90 PRO A C 1
ATOM 741 O O . PRO A 1 90 ? -8.154 3.034 14.821 1.00 86.88 90 PRO A O 1
ATOM 744 N N . SER A 1 91 ? -7.455 1.314 16.078 1.00 86.88 91 SER A N 1
ATOM 745 C CA . SER A 1 91 ? -8.780 1.068 16.649 1.00 86.88 91 SER A CA 1
ATOM 746 C C . SER A 1 91 ? -9.243 2.242 17.518 1.00 86.88 91 SER A C 1
ATOM 748 O O . SER A 1 91 ? -8.431 2.908 18.163 1.00 86.88 91 SER A O 1
ATOM 750 N N . PHE A 1 92 ? -10.559 2.453 17.603 1.00 86.75 92 PHE A N 1
ATOM 751 C CA . PHE A 1 92 ? -11.132 3.505 18.449 1.00 86.75 92 PHE A CA 1
ATOM 752 C C . PHE A 1 92 ? -10.677 3.390 19.913 1.00 86.75 92 PHE A C 1
ATOM 754 O O . PHE A 1 92 ? -10.296 4.383 20.523 1.00 86.75 92 PHE A O 1
ATOM 761 N N . LYS A 1 93 ? -10.615 2.167 20.452 1.00 87.19 93 LYS A N 1
ATOM 762 C CA . LYS A 1 93 ? -10.129 1.899 21.814 1.00 87.19 93 LYS A CA 1
ATOM 763 C C . LYS A 1 93 ? -8.671 2.330 22.002 1.00 87.19 93 LYS A C 1
ATOM 765 O O . LYS A 1 93 ? -8.327 2.885 23.040 1.00 87.19 93 LYS A O 1
ATOM 770 N N . THR A 1 94 ? -7.827 2.106 20.994 1.00 88.00 94 THR A N 1
ATOM 771 C CA . THR A 1 94 ? -6.428 2.560 20.996 1.00 88.00 94 THR A CA 1
ATOM 772 C C . THR A 1 94 ? -6.350 4.085 21.005 1.00 88.00 94 THR A C 1
ATOM 774 O O . THR A 1 94 ? -5.633 4.642 21.828 1.00 88.00 94 THR A O 1
ATOM 777 N N . LEU A 1 95 ? -7.138 4.750 20.154 1.00 88.06 95 LEU A N 1
ATOM 778 C CA . LEU A 1 95 ? -7.185 6.212 20.075 1.00 88.06 95 LEU A CA 1
ATOM 779 C C . LEU A 1 95 ? -7.654 6.852 21.389 1.00 88.06 95 LEU A C 1
ATOM 781 O O . LEU A 1 95 ? -7.034 7.805 21.855 1.00 88.06 95 LEU A O 1
ATOM 785 N N . MET A 1 96 ? -8.701 6.308 22.016 1.00 88.38 96 MET A N 1
ATOM 786 C CA . MET A 1 96 ? -9.182 6.776 23.321 1.00 88.38 96 MET A CA 1
ATOM 787 C C . MET A 1 96 ? -8.115 6.601 24.405 1.00 88.38 96 MET A C 1
ATOM 789 O O . MET A 1 96 ? -7.814 7.539 25.136 1.00 88.38 96 MET A O 1
ATOM 793 N N . ALA A 1 97 ? -7.465 5.434 24.454 1.00 87.94 97 ALA A N 1
ATOM 794 C CA . ALA A 1 97 ? -6.419 5.169 25.437 1.00 87.94 97 ALA A CA 1
ATOM 795 C C . ALA A 1 97 ? -5.194 6.086 25.264 1.00 87.94 97 ALA A C 1
ATOM 797 O O . ALA A 1 97 ? -4.563 6.464 26.249 1.00 87.94 97 ALA A O 1
ATOM 798 N N . GLU A 1 98 ? -4.823 6.428 24.029 1.00 87.31 98 GLU A N 1
ATOM 799 C CA . GLU A 1 98 ? -3.761 7.401 23.747 1.00 87.31 98 GLU A CA 1
ATOM 800 C C . GLU A 1 98 ? -4.164 8.820 24.161 1.00 87.31 98 GLU A C 1
ATOM 802 O O . GLU A 1 98 ? -3.353 9.536 24.752 1.00 87.31 98 GLU A O 1
ATOM 807 N N . ALA A 1 99 ? -5.419 9.203 23.915 1.00 88.31 99 ALA A N 1
ATOM 808 C CA . ALA A 1 99 ? -5.940 10.505 24.306 1.00 88.31 99 ALA A CA 1
ATOM 809 C C . ALA A 1 99 ? -5.968 10.684 25.830 1.00 88.31 99 ALA A C 1
ATOM 811 O O . ALA A 1 99 ? -5.429 11.664 26.348 1.00 88.31 99 ALA A O 1
ATOM 812 N N . ASP A 1 100 ? -6.506 9.703 26.554 1.00 89.31 100 ASP A N 1
ATOM 813 C CA . ASP A 1 100 ? -6.589 9.731 28.016 1.00 89.31 100 ASP A CA 1
ATOM 814 C C . ASP A 1 100 ? -5.198 9.768 28.663 1.00 89.31 100 ASP A C 1
ATOM 816 O O . ASP A 1 100 ? -4.965 10.504 29.625 1.00 89.31 100 ASP A O 1
ATOM 820 N N . LYS A 1 101 ? -4.231 9.029 28.100 1.00 86.38 101 LYS A N 1
ATOM 821 C CA . LYS A 1 101 ? -2.830 9.069 28.548 1.00 86.38 101 LYS A CA 1
ATOM 822 C C . LYS A 1 101 ? -2.210 10.452 28.379 1.00 86.38 101 LYS A C 1
ATOM 824 O O . LYS A 1 101 ? -1.510 10.911 29.278 1.00 86.38 101 LYS A O 1
ATOM 829 N N . ALA A 1 102 ? -2.445 11.114 27.250 1.00 85.69 102 ALA A N 1
ATOM 830 C CA . ALA A 1 102 ? -1.902 12.446 27.008 1.00 85.69 102 ALA A CA 1
ATOM 831 C C . ALA A 1 102 ? -2.501 13.491 27.962 1.00 85.69 102 ALA A C 1
ATOM 833 O O . ALA A 1 102 ? -1.768 14.318 28.505 1.00 85.69 102 ALA A O 1
ATOM 834 N N . ILE A 1 103 ? -3.807 13.401 28.243 1.00 85.81 103 ILE A N 1
ATOM 835 C CA . ILE A 1 103 ? -4.486 14.256 29.228 1.00 85.81 103 ILE A CA 1
ATOM 836 C C . ILE A 1 103 ? -3.896 14.035 30.626 1.00 85.81 103 ILE A C 1
ATOM 838 O O . ILE A 1 103 ? -3.542 14.999 31.304 1.00 85.81 103 ILE A O 1
ATOM 842 N N . ALA A 1 104 ? -3.723 12.777 31.042 1.00 81.25 104 ALA A N 1
ATOM 843 C CA . ALA A 1 104 ? -3.198 12.437 32.364 1.00 81.25 104 ALA A CA 1
ATOM 844 C C . ALA A 1 104 ? -1.761 12.939 32.596 1.00 81.25 104 ALA A C 1
ATOM 846 O O . ALA A 1 104 ? -1.394 13.271 33.721 1.00 81.25 104 ALA A O 1
ATOM 847 N N . VAL A 1 105 ? -0.950 13.012 31.538 1.00 79.38 105 VAL A N 1
ATOM 848 C CA . VAL A 1 105 ? 0.458 13.440 31.605 1.00 79.38 105 VAL A CA 1
ATOM 849 C C . VAL A 1 105 ? 0.625 14.930 31.246 1.00 79.38 10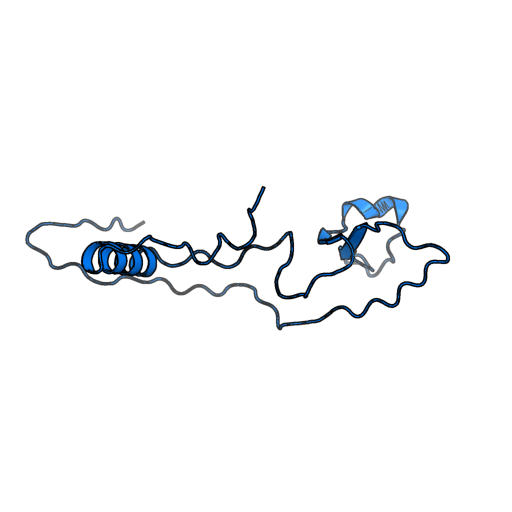5 VAL A C 1
ATOM 851 O O . VAL A 1 105 ? 1.736 15.449 31.295 1.00 79.38 105 VAL A O 1
ATOM 854 N N . SER A 1 106 ? -0.459 15.651 30.917 1.00 72.69 106 SER A N 1
ATOM 855 C CA . SER A 1 106 ? -0.409 17.017 30.352 1.00 72.69 106 SER A CA 1
ATOM 856 C C . SER A 1 106 ? 0.564 17.139 29.169 1.00 72.69 106 SER A C 1
ATOM 858 O O . SER A 1 106 ? 1.252 18.148 29.011 1.00 72.69 106 SER A O 1
ATOM 860 N N . SER A 1 107 ? 0.667 16.090 28.350 1.00 71.44 107 SER A N 1
ATOM 861 C CA . SER A 1 107 ? 1.594 16.024 27.221 1.00 71.44 107 SER A CA 1
ATOM 862 C C . SER A 1 107 ? 0.880 16.270 25.891 1.00 71.44 107 SER A C 1
ATOM 864 O O . SER A 1 107 ? -0.319 16.038 25.739 1.00 71.44 107 SER A O 1
ATOM 866 N N . VAL A 1 108 ? 1.622 16.782 24.905 1.00 73.44 108 VAL A N 1
ATOM 867 C CA . VAL A 1 108 ? 1.096 17.015 23.553 1.00 73.44 108 VAL A CA 1
ATOM 868 C C . VAL A 1 108 ? 0.841 15.670 22.870 1.00 73.44 108 VAL A C 1
ATOM 870 O O . VAL A 1 108 ? 1.767 14.874 22.717 1.00 73.44 108 VAL A O 1
ATOM 873 N N . LEU A 1 109 ? -0.395 15.439 22.413 1.00 68.06 109 LEU A N 1
ATOM 874 C CA . LEU A 1 109 ? -0.729 14.308 21.544 1.00 68.06 109 LEU A CA 1
ATOM 875 C C . LEU A 1 109 ? 0.022 14.433 20.218 1.00 68.06 109 LEU A C 1
ATOM 877 O O . LEU A 1 109 ? -0.283 15.289 19.385 1.00 68.06 109 LEU A O 1
ATOM 881 N N . THR A 1 110 ? 0.982 13.546 19.995 1.00 60.94 110 THR A N 1
ATOM 882 C CA . THR A 1 110 ? 1.610 13.356 18.693 1.00 60.94 110 THR A CA 1
ATOM 883 C C . THR A 1 110 ? 0.947 12.170 18.002 1.00 60.94 110 THR A C 1
ATOM 885 O O . THR A 1 110 ? 1.072 11.028 18.430 1.00 60.94 110 THR A O 1
ATOM 888 N N . SER A 1 111 ? 0.203 12.438 16.923 1.00 53.25 111 SER A N 1
ATOM 889 C CA . SER A 1 111 ? -0.330 11.367 16.076 1.00 53.25 111 SER A CA 1
ATOM 890 C C . SER A 1 111 ? 0.835 10.573 15.467 1.00 53.25 111 SER A C 1
ATOM 892 O O . SER A 1 111 ? 1.745 11.187 14.903 1.00 53.25 111 SER A O 1
ATOM 894 N N . PRO A 1 112 ? 0.818 9.230 15.506 1.00 52.06 112 PRO A N 1
ATOM 895 C CA . PRO A 1 112 ? 1.890 8.420 14.929 1.00 52.06 112 PRO A CA 1
ATOM 896 C C . PRO A 1 112 ? 2.030 8.570 13.400 1.00 52.06 112 PRO A C 1
ATOM 898 O O . PRO A 1 112 ? 3.062 8.186 12.857 1.00 52.06 112 PRO A O 1
ATOM 901 N N . ASN A 1 113 ? 1.055 9.178 12.706 1.00 45.88 113 ASN A N 1
ATOM 902 C CA . ASN A 1 113 ? 1.046 9.340 11.244 1.00 45.88 113 ASN A CA 1
ATOM 903 C C . ASN A 1 113 ? 1.352 10.762 10.732 1.00 45.88 113 ASN A C 1
ATOM 905 O O . ASN A 1 113 ? 1.257 11.015 9.531 1.00 45.88 113 ASN A O 1
ATOM 909 N N . THR A 1 114 ? 1.742 11.720 11.580 1.00 44.84 114 THR A N 1
ATOM 910 C CA . THR A 1 114 ? 2.067 13.087 11.112 1.00 44.84 114 THR A CA 1
ATOM 911 C C . THR A 1 114 ? 3.498 13.263 10.597 1.00 44.84 114 THR A C 1
ATOM 913 O O . THR A 1 114 ? 3.826 14.329 10.076 1.00 44.84 114 THR A O 1
ATOM 916 N N . THR A 1 115 ? 4.339 12.224 10.607 1.00 38.56 115 THR A N 1
ATOM 917 C CA . THR A 1 115 ? 5.722 12.239 10.075 1.00 38.56 115 THR A CA 1
ATOM 918 C C . THR A 1 115 ? 5.812 12.197 8.538 1.00 38.56 115 THR A C 1
ATOM 920 O O . THR A 1 115 ? 6.760 11.667 7.964 1.00 38.56 115 THR A O 1
ATOM 923 N N . GLY A 1 116 ? 4.837 12.785 7.843 1.00 37.44 116 GLY A N 1
ATOM 924 C CA . GLY A 1 116 ? 4.841 12.904 6.381 1.00 37.44 116 GLY A CA 1
ATOM 925 C C . 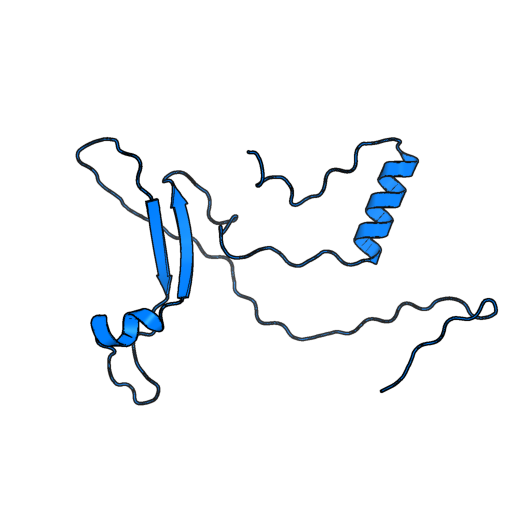GLY A 1 116 ? 4.162 14.150 5.816 1.00 37.44 116 GLY A C 1
ATOM 926 O O . GLY A 1 116 ? 4.290 14.406 4.623 1.00 37.44 116 GLY A O 1
ATOM 927 N N . ARG A 1 117 ? 3.476 14.954 6.640 1.00 33.34 117 ARG A N 1
ATOM 928 C CA . ARG A 1 117 ? 2.800 16.182 6.193 1.00 33.34 117 ARG A CA 1
ATOM 929 C C . ARG A 1 117 ? 3.445 17.414 6.819 1.00 33.34 117 ARG A C 1
ATOM 931 O O . ARG A 1 117 ? 2.789 18.205 7.489 1.00 33.34 117 ARG A O 1
ATOM 938 N N . VAL A 1 118 ? 4.751 17.553 6.622 1.00 30.14 118 VAL A N 1
ATOM 939 C CA . VAL A 1 118 ? 5.414 18.851 6.778 1.00 30.14 118 VAL A CA 1
ATOM 940 C C . VAL A 1 118 ? 5.250 19.581 5.445 1.00 30.14 118 VAL A C 1
ATOM 942 O O . VAL A 1 118 ? 5.409 18.961 4.395 1.00 30.14 118 VAL A O 1
ATOM 945 N N . LYS A 1 119 ? 4.815 20.843 5.531 1.00 31.11 119 LYS A N 1
ATOM 946 C CA . LYS A 1 119 ? 4.615 21.775 4.413 1.00 31.11 119 LYS A CA 1
ATOM 947 C C . LYS A 1 119 ? 5.777 21.786 3.425 1.00 31.11 119 LYS A C 1
ATOM 949 O O . LYS A 1 119 ? 6.931 21.680 3.892 1.00 31.11 119 LYS A O 1
#

InterPro domains:
  IPR005203 Hemocyanin, C-terminal [PF03723] (8-103)
  IPR013788 Hemocyanin/hexamerin [PTHR11511] (8-76)
  IPR014756 Immunoglobulin E-set [SSF81296] (5-104)
  IPR037020 Hemocyanin, C-terminal domain superfamily [G3DSA:2.60.40.1520] (3-111)

Sequence (119 aa):
MMAIYSSESVKEVDLTASVSRLSHNDFTYKFKIKGEVEEHAVVRMFLCPRRDSNGIIYIFEEKRWNCIEMEKFWAKRKSSYSSITDPDVPSFKTLMAEADKAIAVSSVLTSPNTTGRVK